Protein AF-T0ZGH5-F1 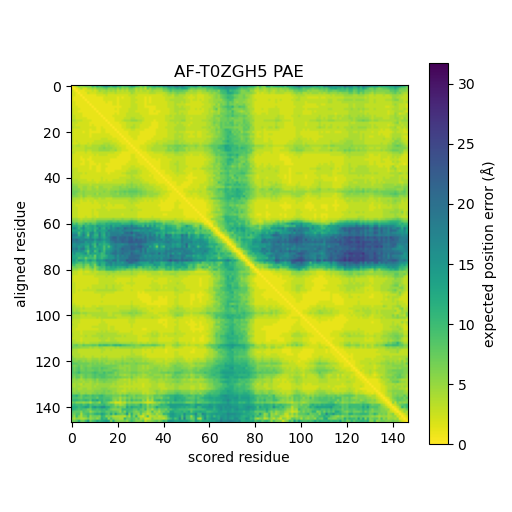(afdb_monomer)

Secondary structure (DSSP, 8-state):
-HHHHHHHHHHHHHTTS---EEEEE-TTS-EEEEE-S-----SBPTTT-SBHHHHHHHSTT-SGGGSTTT-SS-S--SS-HHHHHHHH-S-EEEEEEETTEEEEEEEETTEESS--EEE-GGGTT-SS-HHHHT----S--SSEEE-

Organism: NCBI:txid410659

Solvent-accessible surface area (backbone atoms only — not comparable to full-atom values): 8264 Å² total; per-residue (Å²): 104,71,62,44,53,52,45,53,46,47,32,29,31,72,68,70,52,23,90,52,78,49,79,48,81,45,96,86,73,48,65,43,39,37,30,44,20,79,32,70,57,68,56,62,35,89,90,75,73,40,34,38,48,56,40,41,37,61,37,79,65,55,41,67,72,77,42,69,86,77,41,91,66,63,87,68,85,64,44,39,53,51,25,54,37,29,41,74,25,78,65,41,53,44,34,28,39,39,88,76,24,36,35,37,36,38,28,43,51,35,40,76,58,85,54,81,43,80,41,47,65,92,42,67,68,64,74,85,41,71,75,64,38,66,60,72,88,84,71,97,57,59,27,9,34,35,64

InterPro domains:
  IPR003594 Histidine kinase/HSP90-like ATPase domain [PF02518] (1-91)
  IPR003594 Histidine kinase/HSP90-like ATPase domain [SM00387] (1-115)
  IPR036890 Histidine kinase/HSP90-like ATPase superfamily [G3DSA:3.30.565.10] (1-132)
  IPR036890 Histidine kinase/HSP90-like ATPase superfamily [SSF55874] (1-127)

Mean predicted aligned error: 5.81 Å

Radius of gyration: 14.29 Å; Cα contacts (8 Å, |Δi|>4): 286; chains: 1; bounding box: 35×30×40 Å

Structure (mmCIF, N/CA/C/O backbone):
data_AF-T0ZGH5-F1
#
_entry.id   AF-T0ZGH5-F1
#
loop_
_atom_site.group_PDB
_atom_site.id
_atom_site.type_symbol
_atom_site.label_atom_id
_atom_site.label_alt_id
_atom_site.label_comp_id
_atom_site.label_asym_id
_atom_site.label_entity_id
_atom_site.label_seq_id
_atom_site.pdbx_PDB_ins_code
_atom_site.Cartn_x
_atom_site.Cartn_y
_atom_site.Cartn_z
_atom_site.occupancy
_atom_site.B_iso_or_equiv
_atom_site.auth_seq_id
_atom_site.auth_comp_id
_atom_site.auth_asym_id
_atom_site.auth_atom_id
_atom_site.pdbx_PDB_model_num
ATOM 1 N N . MET A 1 1 ? -12.479 3.777 -8.328 1.00 69.75 1 MET A N 1
ATOM 2 C CA . MET A 1 1 ? -11.375 4.012 -7.373 1.00 69.75 1 MET A CA 1
ATOM 3 C C . MET A 1 1 ? -10.686 2.702 -7.023 1.00 69.75 1 MET A C 1
ATOM 5 O O . MET A 1 1 ? -9.563 2.527 -7.449 1.00 69.75 1 MET A O 1
ATOM 9 N N . VAL A 1 2 ? -11.369 1.753 -6.376 1.00 77.56 2 VAL A N 1
ATOM 10 C CA . VAL A 1 2 ? -10.816 0.436 -5.978 1.00 77.56 2 VAL A CA 1
ATOM 11 C C . VAL A 1 2 ? -10.148 -0.333 -7.129 1.00 77.56 2 VAL A C 1
ATOM 13 O O . VAL A 1 2 ? -9.075 -0.895 -6.950 1.00 77.56 2 VAL A O 1
ATOM 16 N N . TYR A 1 3 ? -10.757 -0.309 -8.320 1.00 83.19 3 TYR A N 1
ATOM 17 C CA . TYR A 1 3 ? -10.255 -1.019 -9.501 1.00 83.19 3 TYR A CA 1
ATOM 18 C C . TYR A 1 3 ? -8.807 -0.669 -9.860 1.00 83.19 3 TYR A C 1
ATOM 20 O O . TYR A 1 3 ? -8.050 -1.568 -10.172 1.00 83.19 3 TYR A O 1
ATOM 28 N N . GLU A 1 4 ? -8.383 0.589 -9.714 1.00 84.31 4 GLU A N 1
ATOM 29 C CA . GLU A 1 4 ? -7.014 1.002 -10.065 1.00 84.31 4 GLU A CA 1
ATOM 30 C C . GLU A 1 4 ? -5.950 0.364 -9.162 1.00 84.31 4 GLU A C 1
ATOM 32 O O . GLU A 1 4 ? -4.829 0.104 -9.594 1.00 84.31 4 GLU A O 1
ATOM 37 N N . VAL A 1 5 ? -6.286 0.126 -7.891 1.00 87.44 5 VAL A N 1
ATOM 38 C CA . VAL A 1 5 ? -5.387 -0.553 -6.950 1.00 87.44 5 VAL A CA 1
ATOM 39 C C . VAL A 1 5 ? -5.353 -2.048 -7.262 1.00 87.44 5 VAL A C 1
ATOM 41 O O . VAL A 1 5 ? -4.272 -2.618 -7.359 1.00 87.44 5 VAL A O 1
ATOM 44 N N . ILE A 1 6 ? -6.519 -2.651 -7.522 1.00 90.06 6 ILE A N 1
ATOM 45 C CA . ILE A 1 6 ? -6.626 -4.056 -7.943 1.00 90.06 6 ILE A CA 1
ATOM 46 C C . ILE A 1 6 ? -5.846 -4.294 -9.245 1.00 90.06 6 ILE A C 1
ATOM 48 O O . ILE A 1 6 ? -5.120 -5.278 -9.349 1.00 90.06 6 ILE A O 1
ATOM 52 N N . ASP A 1 7 ? -5.940 -3.387 -10.218 1.00 89.31 7 ASP A N 1
ATOM 53 C CA . ASP A 1 7 ? -5.243 -3.491 -11.501 1.00 89.31 7 ASP A CA 1
ATOM 54 C C . ASP A 1 7 ? -3.717 -3.467 -11.326 1.00 89.31 7 ASP A C 1
ATOM 56 O O . ASP A 1 7 ? -3.003 -4.156 -12.052 1.00 89.31 7 ASP A O 1
ATOM 60 N N . ASN A 1 8 ? -3.192 -2.737 -10.333 1.00 87.06 8 ASN A N 1
ATOM 61 C CA . ASN A 1 8 ? -1.765 -2.798 -10.001 1.00 87.06 8 ASN A CA 1
ATOM 62 C C . ASN A 1 8 ? -1.361 -4.179 -9.468 1.00 87.06 8 ASN A C 1
ATOM 64 O O . ASN A 1 8 ? -0.322 -4.700 -9.871 1.00 87.06 8 ASN A O 1
ATOM 68 N N . SER A 1 9 ? -2.184 -4.786 -8.613 1.00 90.44 9 SER A N 1
ATOM 69 C CA . SER A 1 9 ? -1.950 -6.145 -8.118 1.00 90.44 9 SER A CA 1
ATOM 70 C C . SER A 1 9 ? -2.072 -7.191 -9.238 1.00 90.44 9 SER A C 1
ATOM 72 O O . SER A 1 9 ? -1.291 -8.142 -9.297 1.00 90.44 9 SER A O 1
ATOM 74 N N . ILE A 1 10 ? -2.999 -6.997 -10.186 1.00 90.81 10 ILE A N 1
ATOM 75 C CA . ILE A 1 10 ? -3.119 -7.833 -11.392 1.00 90.81 10 ILE A CA 1
ATOM 76 C C . ILE A 1 10 ? -1.879 -7.687 -12.279 1.00 90.81 10 ILE A C 1
ATOM 78 O O . ILE A 1 10 ? -1.389 -8.693 -12.788 1.00 90.81 10 ILE A O 1
ATOM 82 N N . ASP A 1 11 ? -1.333 -6.480 -12.443 1.00 87.94 11 ASP A N 1
ATOM 83 C CA . ASP A 1 11 ? -0.109 -6.265 -13.223 1.00 87.94 11 ASP A CA 1
ATOM 84 C C . ASP A 1 11 ? 1.091 -7.033 -12.633 1.00 87.94 11 ASP A C 1
ATOM 86 O O . ASP A 1 11 ? 1.879 -7.611 -13.388 1.00 87.94 11 ASP A O 1
ATOM 90 N N . GLU A 1 12 ? 1.207 -7.129 -11.302 1.00 90.12 12 GLU A N 1
ATOM 91 C CA . GLU A 1 12 ? 2.201 -8.001 -10.652 1.00 90.12 12 GLU A CA 1
ATOM 92 C C . GLU A 1 12 ? 1.959 -9.482 -10.969 1.00 90.12 12 GLU A C 1
ATOM 94 O O . GLU A 1 12 ? 2.912 -10.250 -11.143 1.00 90.12 12 GLU A O 1
ATOM 99 N N . SER A 1 13 ? 0.695 -9.897 -11.076 1.00 91.50 13 SER A N 1
ATOM 100 C CA . SER A 1 13 ? 0.341 -11.279 -11.404 1.00 91.50 13 SER A CA 1
ATOM 101 C C . SER A 1 13 ? 0.649 -11.614 -12.862 1.00 91.50 13 SER A C 1
ATOM 103 O O . SER A 1 13 ? 1.290 -12.626 -13.148 1.00 91.50 13 SER A O 1
ATOM 105 N N . VAL A 1 14 ? 0.309 -10.715 -13.790 1.00 89.25 14 VAL A N 1
ATOM 106 C CA . VAL A 1 14 ? 0.639 -10.827 -15.221 1.00 89.25 14 VAL A CA 1
ATOM 107 C C . VAL A 1 14 ? 2.154 -10.853 -15.442 1.00 89.25 14 VAL A C 1
ATOM 109 O O . VAL A 1 14 ? 2.641 -11.561 -16.325 1.00 89.25 14 VAL A O 1
ATOM 112 N N . ALA A 1 15 ? 2.915 -10.127 -14.622 1.00 86.38 15 ALA A N 1
ATOM 113 C CA . ALA A 1 15 ? 4.374 -10.161 -14.630 1.00 86.38 15 ALA A CA 1
ATOM 114 C C . ALA A 1 15 ? 4.974 -11.432 -13.984 1.00 86.38 15 ALA A C 1
ATOM 116 O O . ALA A 1 15 ? 6.185 -11.637 -14.069 1.00 86.38 15 ALA A O 1
ATOM 117 N N . GLY A 1 16 ? 4.149 -12.297 -13.383 1.00 91.25 16 GLY A N 1
ATOM 118 C CA . GLY A 1 16 ? 4.554 -13.568 -12.777 1.00 91.25 16 GLY A CA 1
ATOM 119 C C . GLY A 1 16 ? 5.062 -13.461 -11.338 1.00 91.25 16 GLY A C 1
ATOM 120 O O . GLY A 1 16 ? 5.660 -14.416 -10.842 1.00 91.25 16 GLY A O 1
ATOM 121 N N . PHE A 1 17 ? 4.847 -12.322 -10.673 1.00 90.25 17 PHE A N 1
ATOM 122 C CA . PHE A 1 17 ? 5.318 -12.074 -9.309 1.00 90.25 17 PHE A CA 1
ATOM 123 C C . PHE A 1 17 ? 4.239 -12.232 -8.238 1.00 90.25 17 PHE A C 1
ATOM 125 O O . PHE A 1 17 ? 4.588 -12.536 -7.105 1.00 90.25 17 PHE A O 1
ATOM 132 N N . CYS A 1 18 ? 2.963 -12.063 -8.588 1.00 93.56 18 CYS A N 1
ATOM 133 C CA . CYS A 1 18 ? 1.829 -12.213 -7.674 1.00 93.56 18 CYS A CA 1
ATOM 134 C C . CYS A 1 18 ? 0.980 -13.441 -8.045 1.00 93.56 18 CYS A C 1
ATOM 136 O O . CYS A 1 18 ? 0.672 -13.686 -9.218 1.00 93.56 18 CYS A O 1
ATOM 138 N N . LYS A 1 19 ? 0.600 -14.225 -7.037 1.00 94.62 19 LYS A N 1
ATOM 139 C CA . LYS A 1 19 ? -0.289 -15.391 -7.152 1.00 94.62 19 LYS A CA 1
ATOM 140 C C . LYS A 1 19 ? -1.639 -15.149 -6.491 1.00 94.62 19 LYS A C 1
ATOM 142 O O . LYS A 1 19 ? -2.629 -15.717 -6.948 1.00 94.62 19 LYS A O 1
ATOM 147 N N . ASN A 1 20 ? -1.674 -14.356 -5.425 1.00 94.75 20 ASN A N 1
ATOM 148 C CA . ASN A 1 20 ? -2.853 -14.148 -4.602 1.00 94.75 20 ASN A CA 1
ATOM 149 C C . ASN A 1 20 ? -3.109 -12.652 -4.416 1.00 94.75 20 ASN A C 1
ATOM 151 O O . ASN A 1 20 ? -2.214 -11.891 -4.061 1.00 94.75 20 ASN A O 1
ATOM 155 N N . ILE A 1 21 ? -4.366 -12.256 -4.609 1.00 94.38 21 ILE A N 1
ATOM 156 C CA . ILE A 1 21 ? -4.855 -10.909 -4.320 1.00 94.38 21 ILE A CA 1
ATOM 157 C C . ILE A 1 21 ? -6.042 -11.068 -3.373 1.00 94.38 21 ILE A C 1
ATOM 159 O O . ILE A 1 21 ? -7.031 -11.725 -3.709 1.00 94.38 21 ILE A O 1
ATOM 163 N N . LEU A 1 22 ? -5.934 -10.495 -2.181 1.00 93.81 22 LEU A N 1
ATOM 164 C CA . LEU A 1 22 ? -6.966 -10.474 -1.158 1.00 93.81 22 LEU A CA 1
ATOM 165 C C . LEU A 1 22 ? -7.626 -9.095 -1.143 1.00 93.81 22 LEU A C 1
ATOM 167 O O . LEU A 1 22 ? -6.953 -8.073 -1.083 1.00 93.81 22 LEU A O 1
ATOM 171 N N . ILE A 1 23 ? -8.957 -9.067 -1.169 1.00 93.44 23 ILE A N 1
ATOM 172 C CA . ILE A 1 23 ? -9.738 -7.831 -1.079 1.00 93.44 23 ILE A CA 1
ATOM 173 C C . ILE A 1 23 ? -10.675 -7.956 0.116 1.00 93.44 23 ILE A C 1
ATOM 175 O O . ILE A 1 23 ? -11.489 -8.882 0.180 1.00 93.44 23 ILE A O 1
ATOM 179 N N . ARG A 1 24 ? -10.582 -7.017 1.059 1.00 90.62 24 ARG A N 1
ATOM 180 C CA . ARG A 1 24 ? -11.433 -6.957 2.251 1.00 90.62 24 ARG A CA 1
ATOM 181 C C . ARG A 1 24 ? -12.220 -5.655 2.279 1.00 90.62 24 ARG A C 1
ATOM 183 O O . ARG A 1 24 ? -11.653 -4.571 2.273 1.00 90.62 24 ARG A O 1
ATOM 190 N N . ILE A 1 25 ? -13.542 -5.772 2.365 1.00 91.62 25 ILE A N 1
ATOM 191 C CA . ILE A 1 25 ? -14.434 -4.643 2.650 1.00 91.62 25 ILE A CA 1
ATOM 192 C C . ILE A 1 25 ? -14.672 -4.633 4.159 1.00 91.62 25 ILE A C 1
ATOM 194 O O . ILE A 1 25 ? -15.229 -5.587 4.713 1.00 91.62 25 ILE A O 1
ATOM 198 N N . ARG A 1 26 ? -14.214 -3.582 4.837 1.00 88.81 26 ARG A N 1
ATOM 199 C CA . ARG A 1 26 ? -14.297 -3.455 6.296 1.00 88.81 26 ARG A CA 1
ATOM 200 C C . ARG A 1 26 ? -15.623 -2.808 6.704 1.00 88.81 26 ARG A C 1
ATOM 202 O O . ARG A 1 26 ? -16.312 -2.168 5.913 1.00 88.81 26 ARG A O 1
ATOM 209 N N . LYS A 1 27 ? -16.006 -2.989 7.972 1.00 89.88 27 LYS A N 1
ATOM 210 C CA . LYS A 1 27 ? -17.281 -2.477 8.517 1.00 89.88 27 LYS A CA 1
ATOM 211 C C . LYS A 1 27 ? -17.356 -0.947 8.571 1.00 89.88 27 LYS A C 1
ATOM 213 O O . LYS A 1 27 ? -18.451 -0.402 8.632 1.00 89.88 27 LYS A O 1
ATOM 218 N N . ASP A 1 28 ? -16.209 -0.277 8.561 1.00 87.38 28 ASP A N 1
ATOM 219 C CA . ASP A 1 28 ? -16.071 1.182 8.498 1.00 87.38 28 ASP A CA 1
ATOM 220 C C . ASP A 1 28 ? -16.171 1.728 7.057 1.00 87.38 28 ASP A C 1
ATOM 222 O O . ASP A 1 28 ? -15.962 2.917 6.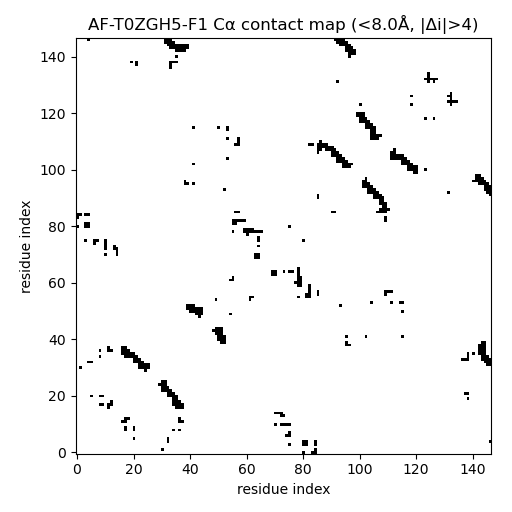834 1.00 87.38 28 ASP A O 1
ATOM 226 N N . ASN A 1 29 ? -16.526 0.875 6.085 1.00 87.25 29 ASN A N 1
ATOM 227 C CA . ASN A 1 29 ? -16.560 1.150 4.645 1.00 87.25 29 ASN A CA 1
ATOM 228 C C . ASN A 1 29 ? -15.190 1.434 4.010 1.00 87.25 29 ASN A C 1
ATOM 230 O O . ASN A 1 29 ? -15.138 1.827 2.843 1.00 87.25 29 ASN A O 1
ATOM 234 N N . SER A 1 30 ? -14.088 1.207 4.731 1.00 90.75 30 SER A N 1
ATOM 235 C CA . SER A 1 30 ? -12.770 1.151 4.104 1.00 90.75 30 SER A CA 1
ATOM 236 C C . SER A 1 30 ? -12.604 -0.152 3.322 1.00 90.75 30 SER A C 1
ATOM 238 O O . SER A 1 30 ? -13.270 -1.165 3.576 1.00 90.75 30 SER A O 1
ATOM 240 N N . ILE A 1 31 ? -11.728 -0.106 2.327 1.00 92.12 31 ILE A N 1
ATOM 241 C CA . ILE A 1 31 ? -11.371 -1.255 1.507 1.00 92.12 31 ILE A CA 1
ATOM 242 C C . ILE A 1 31 ? -9.879 -1.441 1.655 1.00 92.12 31 ILE A C 1
ATOM 244 O O . ILE A 1 31 ? -9.133 -0.476 1.549 1.00 92.12 31 ILE A O 1
ATOM 248 N N . GLU A 1 32 ? -9.488 -2.678 1.902 1.00 92.81 32 GLU A N 1
ATOM 249 C CA . GLU A 1 32 ? -8.101 -3.081 2.011 1.00 92.81 32 GLU A CA 1
ATOM 250 C C . GLU A 1 32 ? -7.811 -4.077 0.887 1.00 92.81 32 GLU A C 1
ATOM 252 O O . GLU A 1 32 ? -8.569 -5.036 0.680 1.00 92.81 32 GLU A O 1
ATOM 257 N N . ILE A 1 33 ? -6.747 -3.819 0.134 1.00 93.75 33 ILE A N 1
ATOM 258 C CA . ILE A 1 33 ? -6.290 -4.670 -0.965 1.00 93.75 33 ILE A CA 1
ATOM 259 C C . ILE A 1 33 ? -4.877 -5.116 -0.649 1.00 93.75 33 ILE A C 1
ATOM 261 O O . ILE A 1 33 ? -3.990 -4.280 -0.527 1.00 93.75 33 ILE A O 1
ATOM 265 N N . GLU A 1 34 ? -4.676 -6.424 -0.550 1.00 94.31 34 GLU A N 1
ATOM 266 C CA . GLU A 1 34 ? -3.391 -7.046 -0.253 1.00 94.31 34 GLU A CA 1
ATOM 267 C C . GLU A 1 34 ? -2.972 -7.975 -1.398 1.00 94.31 34 GLU A C 1
ATOM 269 O O . GLU A 1 34 ? -3.753 -8.828 -1.822 1.00 94.31 34 GLU A O 1
ATOM 274 N N . ASP A 1 35 ? -1.738 -7.846 -1.881 1.00 95.12 35 ASP A N 1
ATOM 275 C CA . ASP A 1 35 ? -1.137 -8.774 -2.844 1.00 95.12 35 ASP A CA 1
ATOM 276 C C . ASP A 1 35 ? 0.171 -9.386 -2.334 1.00 95.12 35 ASP A C 1
ATOM 278 O O . ASP A 1 35 ? 0.837 -8.833 -1.456 1.00 95.12 35 ASP A O 1
ATOM 282 N N . ASP A 1 36 ? 0.530 -10.549 -2.882 1.00 95.06 36 ASP A N 1
ATOM 283 C CA . ASP A 1 36 ? 1.804 -11.231 -2.626 1.00 95.06 36 ASP A CA 1
ATOM 284 C C . ASP A 1 36 ? 2.856 -10.965 -3.716 1.00 95.06 36 ASP A C 1
ATOM 286 O O . ASP A 1 36 ? 3.741 -11.789 -3.955 1.00 95.06 36 ASP A O 1
ATOM 290 N N . GLY A 1 37 ? 2.761 -9.808 -4.382 1.00 93.38 37 GLY A N 1
ATOM 291 C CA . GLY A 1 37 ? 3.723 -9.363 -5.383 1.00 93.38 37 GLY A CA 1
ATOM 292 C C . GLY A 1 37 ? 5.045 -8.877 -4.784 1.00 93.38 37 GLY A C 1
ATOM 293 O O . GLY A 1 37 ? 5.370 -9.078 -3.612 1.00 93.38 37 GLY A O 1
ATOM 294 N N . ARG A 1 38 ? 5.845 -8.173 -5.593 1.00 92.38 38 ARG A N 1
ATOM 295 C CA . ARG A 1 38 ? 7.164 -7.663 -5.155 1.00 92.38 38 ARG A CA 1
ATOM 296 C C . ARG A 1 38 ? 7.073 -6.542 -4.116 1.00 92.38 38 ARG A C 1
ATOM 298 O O . ARG A 1 38 ? 8.077 -6.244 -3.459 1.00 92.38 38 ARG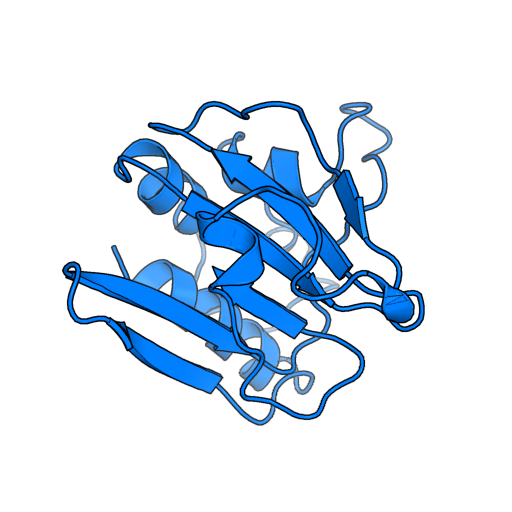 A O 1
ATOM 305 N N . GLY A 1 39 ? 5.909 -5.902 -4.004 1.00 90.94 39 GLY A N 1
ATOM 306 C CA . GLY A 1 39 ? 5.702 -4.670 -3.250 1.00 90.94 39 GLY A CA 1
ATOM 307 C C . GLY A 1 39 ? 6.357 -3.453 -3.915 1.00 90.94 39 GLY A C 1
ATOM 308 O O . GLY A 1 39 ? 7.380 -3.559 -4.599 1.00 90.94 39 GLY A O 1
ATOM 309 N N . ILE A 1 40 ? 5.784 -2.268 -3.699 1.00 90.38 40 ILE A N 1
ATOM 310 C CA . ILE A 1 40 ? 6.339 -1.016 -4.236 1.00 90.38 40 ILE A CA 1
ATOM 311 C C . ILE A 1 40 ? 7.736 -0.773 -3.623 1.00 90.38 40 ILE A C 1
ATOM 313 O O . ILE A 1 40 ? 7.926 -1.019 -2.428 1.00 90.38 40 ILE A O 1
ATOM 317 N N . PRO A 1 41 ? 8.739 -0.318 -4.398 1.00 91.19 41 PRO A N 1
ATOM 318 C CA . PRO A 1 41 ? 10.044 0.031 -3.845 1.00 91.19 41 PRO A CA 1
ATOM 319 C C . PRO A 1 41 ? 9.935 1.113 -2.762 1.00 91.19 41 PRO A C 1
ATOM 321 O O . PRO A 1 41 ? 9.150 2.056 -2.876 1.00 91.19 41 PRO A O 1
ATOM 324 N N . VAL A 1 42 ? 10.733 0.977 -1.709 1.00 93.81 42 VAL A N 1
ATOM 325 C CA . VAL A 1 42 ? 10.708 1.859 -0.522 1.00 93.81 42 VAL A CA 1
ATOM 326 C C . VAL A 1 42 ? 11.949 2.745 -0.443 1.00 93.81 42 VAL A C 1
ATOM 328 O O . VAL A 1 42 ? 12.015 3.704 0.325 1.00 93.81 42 VAL A O 1
ATOM 331 N N . GLU A 1 43 ? 12.936 2.452 -1.281 1.00 92.25 43 GLU A N 1
ATOM 332 C CA . GLU A 1 43 ? 14.188 3.170 -1.380 1.00 92.25 43 GLU A CA 1
ATOM 333 C C . GLU A 1 43 ? 13.978 4.563 -1.978 1.00 92.25 43 GLU A C 1
ATOM 335 O O . GLU A 1 43 ? 13.051 4.825 -2.754 1.00 92.25 43 GLU A O 1
ATOM 340 N N . LYS A 1 44 ? 14.881 5.484 -1.633 1.00 92.25 44 LYS A N 1
ATOM 341 C CA . LYS A 1 44 ? 14.848 6.839 -2.180 1.00 92.25 44 LYS A CA 1
ATOM 342 C C . LYS A 1 44 ? 15.148 6.824 -3.675 1.00 92.25 44 LYS A C 1
ATOM 344 O O . LYS A 1 44 ? 16.185 6.325 -4.108 1.00 92.25 44 LYS A O 1
ATOM 349 N N . HIS A 1 45 ? 14.286 7.463 -4.458 1.00 87.56 45 HIS A N 1
ATOM 350 C CA . HIS A 1 45 ? 14.523 7.651 -5.882 1.00 87.56 45 HIS A CA 1
ATOM 351 C C . HIS A 1 45 ? 15.632 8.698 -6.108 1.00 87.56 45 HIS A C 1
ATOM 353 O O . HIS A 1 45 ? 15.517 9.817 -5.599 1.00 87.56 45 HIS A O 1
ATOM 359 N N . PRO A 1 46 ? 16.661 8.425 -6.934 1.00 86.25 46 PRO A N 1
ATOM 360 C CA . PRO A 1 46 ? 17.862 9.264 -7.045 1.00 86.25 46 PRO A CA 1
ATOM 361 C C . PRO A 1 46 ? 17.578 10.704 -7.497 1.00 86.25 46 PRO A C 1
ATOM 363 O O . PRO A 1 46 ? 18.230 11.637 -7.044 1.00 86.25 46 PRO A O 1
ATOM 366 N N . LYS A 1 47 ? 16.575 10.900 -8.364 1.00 85.50 47 LYS A N 1
ATOM 367 C CA . LYS A 1 47 ? 16.164 12.232 -8.848 1.00 85.50 47 LYS A CA 1
ATOM 368 C C . LYS A 1 47 ? 15.374 13.049 -7.818 1.00 85.50 47 LYS A C 1
ATOM 370 O O . LYS A 1 47 ? 15.529 14.262 -7.759 1.00 85.50 47 LYS A O 1
ATOM 375 N N . TYR A 1 48 ? 14.484 12.400 -7.069 1.00 85.25 48 TYR A N 1
ATOM 376 C CA . TYR A 1 48 ? 13.496 13.079 -6.222 1.00 85.25 48 TYR A CA 1
ATOM 377 C C . TYR A 1 48 ? 13.912 13.110 -4.750 1.00 85.25 48 TYR A C 1
ATOM 379 O O . TYR A 1 48 ? 13.341 13.878 -3.986 1.00 85.25 48 TYR A O 1
ATOM 387 N N . ASN A 1 49 ? 14.890 12.286 -4.356 1.00 90.12 49 ASN A N 1
ATOM 388 C CA . ASN A 1 49 ? 15.374 12.130 -2.983 1.00 90.12 49 ASN A CA 1
ATOM 389 C C . ASN A 1 49 ? 14.259 11.819 -1.958 1.00 90.12 49 ASN A C 1
ATOM 391 O O . ASN A 1 49 ? 14.370 12.148 -0.778 1.00 90.12 49 ASN A O 1
ATOM 395 N N . ARG A 1 50 ? 13.190 11.165 -2.424 1.00 91.94 50 ARG A N 1
ATOM 396 C CA . ARG A 1 50 ? 12.020 10.714 -1.657 1.00 91.94 50 ARG A CA 1
ATOM 397 C C . ARG A 1 50 ? 11.773 9.224 -1.918 1.00 91.94 50 ARG A C 1
ATOM 399 O O . ARG A 1 50 ? 12.208 8.751 -2.976 1.00 91.94 50 ARG A O 1
ATOM 406 N N . PRO A 1 51 ? 11.147 8.479 -0.991 1.00 93.75 51 PRO A N 1
ATOM 407 C CA . PRO A 1 51 ? 10.793 7.077 -1.201 1.00 93.75 51 PRO A CA 1
ATOM 408 C C . PRO A 1 51 ? 10.010 6.876 -2.500 1.00 93.75 51 PRO A C 1
ATOM 410 O O . PRO A 1 51 ? 9.134 7.673 -2.834 1.00 93.75 51 PRO A O 1
ATOM 413 N N . ALA A 1 52 ? 10.314 5.813 -3.242 1.00 91.31 52 ALA A N 1
ATOM 414 C CA . ALA A 1 52 ? 9.586 5.504 -4.471 1.00 91.31 52 ALA A CA 1
ATOM 415 C C . ALA A 1 52 ? 8.085 5.257 -4.216 1.00 91.31 52 ALA A C 1
ATOM 417 O O . ALA A 1 52 ? 7.268 5.680 -5.031 1.00 91.31 52 ALA A O 1
ATOM 418 N N . LEU A 1 53 ? 7.723 4.671 -3.068 1.00 92.56 53 LEU A N 1
ATOM 419 C CA . LEU A 1 53 ? 6.337 4.541 -2.611 1.00 92.56 53 LEU A CA 1
ATOM 420 C C . LEU A 1 53 ? 5.611 5.891 -2.532 1.00 92.56 53 LEU A C 1
ATOM 422 O O . LEU A 1 53 ? 4.546 6.042 -3.130 1.00 92.56 53 LEU A O 1
ATOM 426 N N . GLU A 1 54 ? 6.220 6.884 -1.881 1.00 93.50 54 GLU A N 1
ATOM 427 C CA . GLU A 1 54 ? 5.667 8.239 -1.790 1.00 93.50 54 GLU A CA 1
ATOM 428 C C . GLU A 1 54 ? 5.459 8.836 -3.187 1.00 93.50 54 GLU 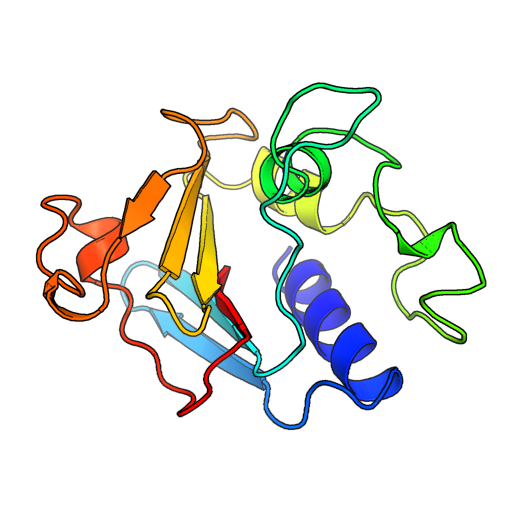A C 1
ATOM 430 O O . GLU A 1 54 ? 4.401 9.380 -3.496 1.00 93.50 54 GLU A O 1
ATOM 435 N N . ILE A 1 55 ? 6.459 8.709 -4.062 1.00 90.06 55 ILE A N 1
ATOM 436 C CA . ILE A 1 55 ? 6.432 9.276 -5.416 1.00 90.06 55 ILE A CA 1
ATOM 437 C C . ILE A 1 55 ? 5.302 8.664 -6.246 1.00 90.06 55 ILE A C 1
ATOM 439 O O . ILE A 1 55 ? 4.539 9.404 -6.860 1.00 90.06 55 ILE A O 1
ATOM 443 N N . VAL A 1 56 ? 5.147 7.338 -6.223 1.00 88.19 56 VAL A N 1
ATOM 444 C CA . VAL A 1 56 ? 4.073 6.637 -6.948 1.00 88.19 56 VAL A CA 1
ATOM 445 C C . VAL A 1 56 ? 2.684 7.103 -6.493 1.00 88.19 56 VAL A C 1
ATOM 447 O O . VAL A 1 56 ? 1.754 7.153 -7.299 1.00 88.19 56 VAL A O 1
ATOM 450 N N . LEU A 1 57 ? 2.542 7.472 -5.218 1.00 90.62 57 LEU A N 1
ATOM 451 C CA . LEU A 1 57 ? 1.282 7.926 -4.630 1.00 90.62 57 LEU A CA 1
ATOM 452 C C . LEU A 1 57 ? 1.048 9.439 -4.763 1.00 90.62 57 LEU A C 1
ATOM 454 O O . LEU A 1 57 ? -0.101 9.877 -4.681 1.00 90.62 57 LEU A O 1
ATOM 458 N N . THR A 1 58 ? 2.085 10.248 -4.995 1.00 91.25 58 THR A N 1
ATOM 459 C CA . THR A 1 58 ? 2.000 11.726 -4.972 1.00 91.25 58 THR A CA 1
ATOM 460 C C . THR A 1 58 ? 2.302 12.410 -6.302 1.00 91.25 58 THR A C 1
ATOM 462 O O . THR A 1 58 ? 1.871 13.543 -6.499 1.00 91.25 58 THR A O 1
ATOM 465 N N . GLU A 1 59 ? 2.978 11.745 -7.238 1.00 85.25 59 GLU A N 1
ATOM 466 C CA . GLU A 1 59 ? 3.395 12.335 -8.511 1.00 85.25 59 GLU A CA 1
ATOM 467 C C . GLU A 1 59 ? 2.669 11.689 -9.693 1.00 85.25 59 GLU A C 1
ATOM 469 O O . GLU A 1 59 ? 2.702 10.471 -9.884 1.00 85.25 59 GLU A O 1
ATOM 474 N N . LEU A 1 60 ? 2.076 12.518 -10.552 1.00 77.94 60 LEU A N 1
ATOM 475 C CA . LEU A 1 60 ? 1.483 12.067 -11.810 1.00 77.94 60 LEU A CA 1
ATOM 476 C C . LEU A 1 60 ? 2.563 11.561 -12.780 1.00 77.94 60 LEU A C 1
ATOM 478 O O . LEU A 1 60 ? 3.641 12.145 -12.891 1.00 77.94 60 LEU A O 1
ATOM 482 N N . HIS A 1 61 ? 2.247 10.500 -13.530 1.00 70.12 61 HIS A N 1
ATOM 483 C CA . HIS A 1 61 ? 3.128 9.896 -14.543 1.00 70.12 61 HIS A CA 1
ATOM 484 C C . HIS A 1 61 ? 4.467 9.361 -13.994 1.00 70.12 61 HIS A C 1
ATOM 486 O O . HIS A 1 61 ? 5.461 9.299 -14.717 1.00 70.12 61 HIS A O 1
ATOM 492 N N . SER A 1 62 ? 4.509 8.957 -12.723 1.00 62.94 62 SER A N 1
ATOM 493 C CA . SER A 1 62 ? 5.749 8.578 -12.027 1.00 62.94 62 SER A CA 1
ATOM 494 C C . SER A 1 62 ? 5.999 7.062 -11.911 1.00 62.94 62 SER A C 1
ATOM 496 O O . SER A 1 62 ? 6.978 6.633 -11.304 1.00 62.94 62 SER A O 1
ATOM 498 N N . GLY A 1 63 ? 5.143 6.227 -12.510 1.00 61.47 63 GLY A N 1
ATOM 499 C CA . GLY A 1 63 ? 5.218 4.766 -12.392 1.00 61.47 63 GLY A CA 1
ATOM 500 C C . GLY A 1 63 ? 6.279 4.091 -13.276 1.00 61.47 63 GLY A C 1
ATOM 501 O O . GLY A 1 63 ? 6.503 4.471 -14.422 1.00 61.47 63 GLY A O 1
ATOM 502 N N . ALA A 1 64 ? 6.852 2.982 -12.796 1.00 57.78 64 ALA A N 1
ATOM 503 C CA . ALA A 1 64 ? 7.789 2.141 -13.559 1.00 57.78 64 ALA A CA 1
ATOM 504 C C . ALA A 1 64 ? 7.167 1.462 -14.802 1.00 57.78 64 ALA A C 1
ATOM 506 O O . ALA A 1 64 ? 7.887 0.887 -15.614 1.00 57.78 64 ALA A O 1
ATOM 507 N N . LYS A 1 65 ? 5.841 1.560 -14.989 1.00 57.62 65 LYS A N 1
ATOM 508 C CA . LYS A 1 65 ? 5.108 1.043 -16.160 1.00 57.62 65 LYS A CA 1
ATOM 509 C C . LYS A 1 65 ? 5.510 1.722 -17.483 1.00 57.62 65 LYS A C 1
ATOM 511 O O . LYS A 1 65 ? 5.185 1.213 -18.549 1.00 57.62 65 LYS A O 1
ATOM 516 N N . PHE A 1 66 ? 6.254 2.831 -17.431 1.00 53.22 66 PHE A N 1
ATOM 517 C CA . PHE A 1 66 ? 6.835 3.478 -18.615 1.00 53.22 66 PHE A CA 1
ATOM 518 C C . PHE A 1 66 ? 8.189 2.897 -19.038 1.00 53.22 66 PHE A C 1
ATOM 520 O O . PHE A 1 66 ? 8.615 3.101 -20.178 1.00 53.22 66 PHE A O 1
ATOM 527 N N . ASP A 1 67 ? 8.858 2.150 -18.157 1.00 54.50 67 ASP A N 1
ATOM 528 C CA . ASP A 1 67 ? 10.073 1.429 -18.512 1.00 54.50 67 ASP A CA 1
ATOM 529 C C . ASP A 1 67 ? 9.699 0.033 -19.030 1.00 54.50 67 ASP A C 1
ATOM 531 O O . ASP A 1 67 ? 9.362 -0.881 -18.273 1.00 54.50 67 ASP A O 1
ATOM 535 N N . LYS A 1 68 ? 9.774 -0.137 -20.358 1.00 50.41 68 LYS A N 1
ATOM 536 C CA . LYS A 1 68 ? 9.437 -1.382 -21.080 1.00 50.41 68 LYS A CA 1
ATOM 537 C C . LYS A 1 68 ? 10.221 -2.612 -20.600 1.00 50.41 68 LYS A C 1
ATOM 539 O O . LYS A 1 68 ? 9.917 -3.726 -21.025 1.00 50.41 68 LYS A O 1
ATOM 544 N N . LYS A 1 69 ? 11.253 -2.430 -19.769 1.00 51.03 69 LYS A N 1
ATOM 545 C CA . LYS A 1 69 ? 12.033 -3.521 -19.175 1.00 51.03 69 LYS A CA 1
ATOM 546 C C . LYS A 1 69 ? 11.348 -4.184 -17.981 1.00 51.03 69 LYS A C 1
ATOM 548 O O . LYS A 1 69 ? 11.620 -5.355 -17.737 1.00 51.03 69 LYS A O 1
ATOM 553 N N . VAL A 1 70 ? 10.502 -3.464 -17.242 1.00 54.66 70 VAL A N 1
ATOM 554 C CA . VAL A 1 70 ? 9.950 -3.947 -15.961 1.00 54.66 70 VAL A CA 1
ATOM 555 C C . VAL A 1 70 ? 8.576 -4.591 -16.138 1.00 54.66 70 VAL A C 1
ATOM 557 O O . VAL A 1 70 ? 8.299 -5.594 -15.483 1.00 54.66 70 VAL A O 1
ATOM 560 N N . TYR A 1 71 ? 7.752 -4.082 -17.060 1.00 49.81 71 TYR A N 1
ATOM 561 C CA . TYR A 1 71 ? 6.445 -4.661 -17.374 1.00 49.81 71 TYR A CA 1
ATOM 562 C C . TYR A 1 71 ? 6.244 -4.789 -18.887 1.00 49.81 71 TYR A C 1
ATOM 564 O O . TYR A 1 71 ? 6.263 -3.804 -19.623 1.00 49.81 71 TYR A O 1
ATOM 572 N N . LYS A 1 72 ? 6.070 -6.027 -19.362 1.00 42.47 72 LYS A N 1
ATOM 573 C CA . LYS A 1 72 ? 5.958 -6.347 -20.797 1.00 42.47 72 LYS A CA 1
ATOM 574 C C . LYS A 1 72 ? 4.525 -6.203 -21.331 1.00 42.47 72 LYS A C 1
ATOM 576 O O . LYS A 1 72 ? 4.348 -5.982 -22.525 1.00 42.47 72 LYS A O 1
ATOM 581 N N . VAL A 1 73 ? 3.530 -6.318 -20.449 1.00 47.78 73 VAL A N 1
ATOM 582 C CA . VAL A 1 73 ? 2.092 -6.116 -20.687 1.00 47.78 73 VAL A CA 1
ATOM 583 C C . VAL A 1 73 ? 1.513 -5.557 -19.383 1.00 47.78 73 VAL A C 1
ATOM 585 O O . VAL A 1 73 ? 1.678 -6.200 -18.352 1.00 47.78 73 VAL A O 1
ATOM 588 N N . THR A 1 74 ? 0.887 -4.377 -19.406 1.00 52.69 74 THR A N 1
ATOM 589 C CA . THR A 1 74 ? 0.170 -3.811 -18.245 1.00 52.69 74 THR A CA 1
ATOM 590 C C . THR A 1 74 ? -1.247 -3.421 -18.638 1.00 52.69 74 THR A C 1
ATOM 592 O O . THR A 1 74 ? -1.464 -2.911 -19.741 1.00 52.69 74 THR A O 1
ATOM 595 N N . GLY A 1 75 ? -2.209 -3.644 -17.743 1.00 48.19 75 GLY A N 1
ATOM 596 C CA . GLY A 1 75 ? -3.576 -3.134 -17.878 1.00 48.19 75 GLY A CA 1
ATOM 597 C C . GLY A 1 75 ? -3.650 -1.626 -17.619 1.00 48.19 75 GLY A C 1
ATOM 598 O O . GLY A 1 75 ? -4.378 -0.908 -18.303 1.00 48.19 75 GLY A O 1
ATOM 599 N N . GLY A 1 76 ? -2.829 -1.115 -16.692 1.00 55.66 76 GLY A N 1
ATOM 600 C CA . GLY A 1 76 ? -2.738 0.315 -16.386 1.00 55.66 76 GLY A CA 1
ATOM 601 C C . GLY A 1 76 ? -1.677 1.028 -17.230 1.00 55.66 76 GLY A C 1
ATOM 602 O O . GLY A 1 76 ? -0.483 0.787 -17.056 1.00 55.66 76 GLY A O 1
ATOM 603 N N . LEU A 1 77 ? -2.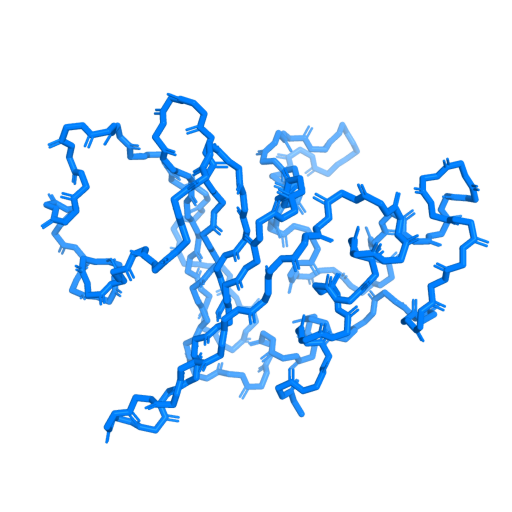090 1.936 -18.120 1.00 51.34 77 LEU A N 1
ATOM 604 C CA . LEU A 1 77 ? -1.188 2.608 -19.078 1.00 51.34 77 LEU A CA 1
ATOM 605 C C . LEU A 1 77 ? -0.794 4.045 -18.709 1.00 51.34 77 LEU A C 1
ATOM 607 O O . LEU A 1 77 ? 0.101 4.609 -19.333 1.00 51.34 77 LEU A O 1
ATOM 611 N N . HIS A 1 78 ? -1.434 4.648 -17.707 1.00 60.34 78 HIS A N 1
ATOM 612 C CA . HIS A 1 78 ? -1.260 6.081 -17.456 1.00 60.34 78 HIS A CA 1
ATOM 613 C C . HIS A 1 78 ? -0.338 6.400 -16.276 1.00 60.34 78 HIS A C 1
ATOM 615 O O . HIS A 1 78 ? 0.166 7.510 -16.202 1.00 60.34 78 HIS A O 1
ATOM 621 N N . GLY A 1 79 ? -0.082 5.470 -15.347 1.00 58.22 79 GLY A N 1
ATOM 622 C CA . GLY A 1 79 ? 0.709 5.794 -14.146 1.00 58.22 79 GLY A CA 1
ATOM 623 C C . GLY A 1 79 ? 0.078 6.910 -13.298 1.00 58.22 79 GLY A C 1
ATOM 624 O O . GLY A 1 79 ? 0.788 7.693 -12.676 1.00 58.22 79 GLY A O 1
ATOM 625 N N . VAL A 1 80 ? -1.256 7.008 -13.343 1.00 68.81 80 VAL A N 1
ATOM 626 C CA . VAL A 1 80 ? -2.082 8.020 -12.658 1.00 68.81 80 VAL A CA 1
ATOM 627 C C . VAL A 1 80 ? -3.073 7.371 -11.679 1.00 68.81 80 VAL A C 1
ATOM 629 O O . VAL A 1 80 ? -3.502 8.015 -10.729 1.00 68.81 80 VAL A O 1
ATOM 632 N N . GLY A 1 81 ? -3.409 6.090 -11.872 1.00 78.75 81 GLY A N 1
ATOM 633 C CA . GLY A 1 81 ? -4.499 5.406 -11.169 1.00 78.75 81 GLY A CA 1
ATOM 634 C C . GLY A 1 81 ? -4.430 5.506 -9.648 1.00 78.75 81 GLY A C 1
ATOM 635 O O . GLY A 1 81 ? -5.308 6.093 -9.019 1.00 78.75 81 GLY A O 1
ATOM 636 N N . VAL A 1 82 ? -3.348 5.001 -9.049 1.00 84.31 82 VAL A N 1
ATOM 637 C CA . VAL A 1 82 ? -3.195 4.983 -7.584 1.00 84.31 82 VAL A CA 1
ATOM 638 C C . VAL A 1 82 ? -3.059 6.387 -6.978 1.00 84.31 82 VAL A C 1
ATOM 640 O O . VAL A 1 82 ? -3.510 6.618 -5.862 1.00 84.31 82 VAL A O 1
ATOM 643 N N . HIS A 1 83 ? -2.532 7.354 -7.734 1.00 85.25 83 HIS A N 1
ATOM 644 C CA . HIS A 1 83 ? -2.479 8.752 -7.311 1.00 85.25 83 HIS A CA 1
ATOM 645 C C . HIS A 1 83 ? -3.880 9.369 -7.206 1.00 85.25 83 HIS A C 1
ATOM 647 O O . HIS A 1 83 ? -4.176 10.054 -6.233 1.00 85.25 83 HIS A O 1
ATOM 653 N N . VAL A 1 84 ? -4.774 9.093 -8.164 1.00 87.94 84 VAL A N 1
ATOM 654 C CA . VAL A 1 84 ? -6.173 9.555 -8.094 1.00 87.94 84 VAL A CA 1
ATOM 655 C C . VAL A 1 84 ? -6.898 8.905 -6.920 1.00 87.94 84 VAL A C 1
ATOM 657 O O . VAL A 1 84 ? -7.670 9.575 -6.237 1.00 87.94 84 VAL A O 1
ATOM 660 N N . VAL A 1 85 ? -6.629 7.623 -6.651 1.00 91.06 85 VAL A N 1
ATOM 661 C CA . VAL A 1 85 ? -7.162 6.951 -5.458 1.00 91.06 85 VAL A CA 1
ATOM 662 C C . VAL A 1 85 ? -6.683 7.658 -4.194 1.00 91.06 85 VAL A C 1
ATOM 664 O O . VAL A 1 85 ? -7.511 8.028 -3.371 1.00 91.06 85 VAL A O 1
ATOM 667 N N . ASN A 1 86 ? -5.385 7.935 -4.082 1.00 92.88 86 ASN A N 1
ATOM 668 C CA . ASN A 1 86 ? -4.819 8.666 -2.954 1.00 92.88 86 ASN A CA 1
ATOM 669 C C . ASN A 1 86 ? -5.427 10.072 -2.783 1.00 92.88 86 ASN A C 1
ATOM 671 O O . ASN A 1 86 ? -5.855 10.442 -1.692 1.00 92.88 86 ASN A O 1
ATOM 675 N N . ALA A 1 87 ? -5.516 10.843 -3.868 1.00 92.00 87 ALA A N 1
ATOM 676 C CA . ALA A 1 87 ? -6.041 12.208 -3.861 1.00 92.00 87 ALA A CA 1
ATOM 677 C C . ALA A 1 87 ? -7.515 12.287 -3.430 1.00 92.00 87 ALA A C 1
ATOM 679 O O . ALA A 1 87 ? -7.921 13.254 -2.788 1.00 92.00 87 ALA A O 1
ATOM 680 N N . LEU A 1 88 ? -8.316 11.279 -3.783 1.00 92.94 88 LEU A N 1
ATOM 681 C CA . LEU A 1 88 ? -9.751 11.241 -3.496 1.00 92.94 88 LEU A CA 1
ATOM 682 C C . LEU A 1 88 ? -10.103 10.488 -2.201 1.00 92.94 88 LEU A C 1
ATOM 684 O O . LEU A 1 88 ? -11.262 10.513 -1.786 1.00 92.94 88 LEU A O 1
ATOM 688 N N . SER A 1 89 ? -9.135 9.838 -1.555 1.00 92.56 89 SER A N 1
ATOM 689 C CA . SER A 1 89 ? -9.323 9.170 -0.266 1.00 92.56 89 SER A CA 1
ATOM 690 C C . SER A 1 89 ? -9.158 10.147 0.902 1.00 92.56 89 SER A C 1
ATOM 692 O O . SER A 1 89 ? -8.230 10.956 0.935 1.00 92.56 89 SER A O 1
ATOM 694 N N . SER A 1 90 ? -10.031 10.047 1.911 1.00 94.31 90 SER A N 1
ATOM 695 C CA . SER A 1 90 ? -9.855 10.784 3.174 1.00 94.31 90 SER A CA 1
ATOM 696 C C . SER A 1 90 ? -8.617 10.311 3.937 1.00 94.31 90 SER A C 1
ATOM 698 O O . SER A 1 90 ? -7.930 11.122 4.547 1.00 94.31 90 SER A O 1
ATOM 700 N N . LEU A 1 91 ? -8.334 9.009 3.866 1.00 94.38 91 LEU A N 1
ATOM 701 C CA . LEU A 1 91 ? -7.152 8.352 4.406 1.00 94.38 91 LEU A CA 1
ATOM 702 C C . LEU A 1 91 ? -6.757 7.216 3.457 1.00 94.38 91 LEU A C 1
ATOM 704 O O . LEU A 1 91 ? -7.614 6.428 3.056 1.00 94.38 91 LEU A O 1
ATOM 708 N N . LEU A 1 92 ? -5.477 7.135 3.113 1.00 95.19 92 LEU A N 1
ATOM 709 C CA . LEU A 1 92 ? -4.869 5.993 2.433 1.00 95.19 92 LEU A CA 1
ATOM 710 C C . LEU A 1 92 ? -3.644 5.556 3.232 1.00 95.19 92 LEU A C 1
ATOM 712 O O . LEU A 1 92 ? -2.849 6.400 3.655 1.00 95.19 92 LEU A O 1
ATOM 716 N N . ILE A 1 93 ? -3.490 4.250 3.440 1.00 95.56 93 ILE A N 1
ATOM 717 C CA . ILE A 1 93 ? -2.333 3.678 4.130 1.00 95.56 93 ILE A CA 1
ATOM 718 C C . ILE A 1 93 ? -1.703 2.663 3.198 1.00 95.56 93 ILE A C 1
ATOM 720 O O . ILE A 1 93 ? -2.254 1.593 2.983 1.00 95.56 93 ILE A O 1
ATOM 724 N N . ALA A 1 94 ? -0.542 3.004 2.653 1.00 94.62 94 ALA A N 1
ATOM 725 C CA . ALA A 1 94 ? 0.219 2.076 1.838 1.00 94.62 94 ALA A CA 1
ATOM 726 C C . ALA A 1 94 ? 1.236 1.359 2.725 1.00 94.62 94 ALA A C 1
ATOM 728 O O . ALA A 1 94 ? 2.053 2.010 3.378 1.00 94.62 94 ALA A O 1
ATOM 729 N N . VAL A 1 95 ? 1.194 0.031 2.734 1.00 94.50 95 VAL A N 1
ATOM 730 C CA . VAL A 1 95 ? 2.096 -0.840 3.489 1.00 94.50 95 VAL A CA 1
ATOM 731 C C . VAL A 1 95 ? 2.833 -1.755 2.527 1.00 94.50 95 VAL A C 1
ATOM 733 O O . VAL A 1 95 ? 2.227 -2.384 1.666 1.00 94.50 95 VAL A O 1
ATOM 736 N N . VAL A 1 96 ? 4.145 -1.870 2.692 1.00 94.31 96 VAL A N 1
ATOM 737 C CA . VAL A 1 96 ? 4.990 -2.787 1.931 1.00 94.31 96 VAL A CA 1
ATOM 738 C C . VAL A 1 96 ? 5.680 -3.736 2.893 1.00 94.31 96 VAL A C 1
ATOM 740 O O . VAL A 1 96 ? 6.470 -3.303 3.733 1.00 94.31 96 VAL A O 1
ATOM 743 N N . LYS A 1 97 ? 5.411 -5.035 2.751 1.00 91.88 97 LYS A N 1
ATOM 744 C CA . LYS A 1 97 ? 6.108 -6.075 3.518 1.00 91.88 97 LYS A CA 1
ATOM 745 C C . LYS A 1 97 ? 7.502 -6.320 2.948 1.00 91.88 97 LYS A C 1
ATOM 747 O O . LYS A 1 97 ? 7.689 -6.334 1.726 1.00 91.88 97 LYS A O 1
ATOM 752 N N . ARG A 1 98 ? 8.464 -6.534 3.840 1.00 89.75 98 ARG A N 1
ATOM 753 C CA . ARG A 1 98 ? 9.849 -6.901 3.536 1.00 89.75 98 ARG A CA 1
ATOM 754 C C . ARG A 1 98 ? 10.343 -7.929 4.571 1.00 89.75 98 ARG A C 1
ATOM 756 O O . ARG A 1 98 ? 9.732 -8.088 5.626 1.00 89.75 98 ARG A O 1
ATOM 763 N N . PRO A 1 99 ? 11.452 -8.648 4.321 1.00 88.12 99 PRO A N 1
ATOM 764 C CA . PRO A 1 99 ? 11.992 -9.606 5.292 1.00 88.12 99 PRO A CA 1
ATOM 765 C C . PRO A 1 99 ? 12.375 -8.993 6.649 1.00 88.12 99 PRO A C 1
ATOM 767 O O . PRO A 1 99 ? 12.427 -9.706 7.646 1.00 88.12 99 PRO A O 1
ATOM 770 N N . ASP A 1 100 ? 12.645 -7.690 6.686 1.00 89.81 100 ASP A N 1
ATOM 771 C CA . ASP A 1 100 ? 12.980 -6.906 7.876 1.00 89.81 100 ASP A CA 1
ATOM 772 C C . ASP A 1 100 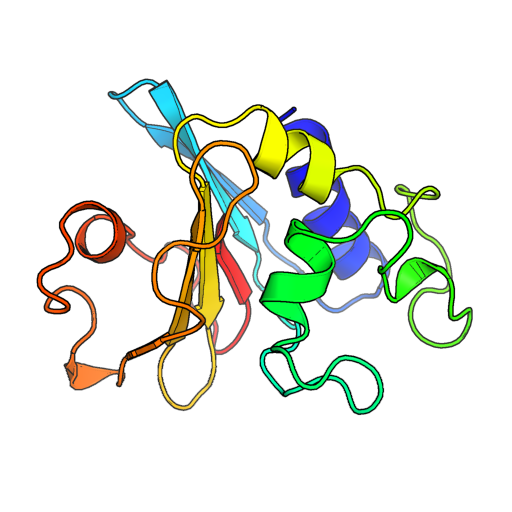? 11.756 -6.235 8.525 1.00 89.81 100 ASP A C 1
ATOM 774 O O . ASP A 1 100 ? 11.920 -5.341 9.352 1.00 89.81 100 ASP A O 1
ATOM 778 N N . GLY A 1 101 ? 10.534 -6.656 8.179 1.00 91.06 101 GLY A N 1
ATOM 779 C CA . GLY A 1 101 ? 9.287 -6.168 8.768 1.00 91.06 101 GLY A CA 1
ATOM 780 C C . GLY A 1 101 ? 8.368 -5.536 7.731 1.00 91.06 101 GLY A C 1
ATOM 781 O O . GLY A 1 101 ? 8.064 -6.133 6.695 1.00 91.06 101 GLY A O 1
ATOM 782 N N . PHE A 1 102 ? 7.880 -4.330 7.996 1.00 92.88 102 PHE A N 1
ATOM 783 C CA . PHE A 1 102 ? 7.121 -3.595 6.992 1.00 92.88 102 PHE A CA 1
ATOM 784 C C . PHE A 1 102 ? 7.444 -2.113 6.993 1.00 92.88 102 PHE A C 1
ATOM 786 O O . PHE A 1 102 ? 7.801 -1.510 8.005 1.00 92.88 102 PHE A O 1
ATOM 793 N N . HIS A 1 103 ? 7.274 -1.519 5.823 1.00 94.94 103 HIS A N 1
ATOM 794 C CA . HIS A 1 103 ? 7.272 -0.083 5.657 1.00 94.94 103 HIS A CA 1
ATOM 795 C C . HIS A 1 103 ? 5.851 0.391 5.451 1.00 94.94 103 HIS A C 1
ATOM 797 O O . HIS A 1 103 ? 5.072 -0.288 4.786 1.00 94.94 103 HIS A O 1
ATOM 803 N N . TYR A 1 104 ? 5.515 1.558 5.976 1.00 95.62 104 TYR A N 1
ATOM 804 C CA . TYR A 1 104 ? 4.224 2.160 5.698 1.00 95.62 104 TYR A CA 1
ATOM 805 C C . TYR A 1 104 ? 4.318 3.667 5.557 1.00 95.62 104 TYR A C 1
ATOM 807 O O . TYR A 1 104 ? 5.200 4.316 6.123 1.00 95.62 104 TYR A O 1
ATOM 815 N N . GLU A 1 105 ? 3.367 4.222 4.824 1.00 96.00 105 GLU A N 1
ATOM 816 C CA . GLU A 1 105 ? 3.147 5.654 4.750 1.00 96.00 105 GLU A CA 1
ATOM 817 C C . GLU A 1 105 ? 1.651 5.945 4.706 1.00 96.00 105 GLU A C 1
ATOM 819 O O . GLU A 1 105 ? 0.873 5.229 4.068 1.00 96.00 105 GLU A O 1
ATOM 824 N N . LYS A 1 106 ? 1.251 6.997 5.420 1.00 96.38 106 LYS A N 1
ATOM 825 C CA . LYS A 1 106 ? -0.134 7.459 5.470 1.00 96.38 106 LYS A CA 1
ATOM 826 C C . LYS A 1 106 ? -0.289 8.711 4.633 1.00 96.38 106 LYS A C 1
ATOM 828 O O . LYS A 1 106 ? 0.594 9.568 4.621 1.00 96.38 106 LYS A O 1
ATOM 833 N N . PHE A 1 107 ? -1.448 8.847 4.014 1.00 95.94 107 PHE A N 1
ATOM 834 C CA . PHE A 1 107 ? -1.802 9.991 3.196 1.00 95.94 107 PHE A CA 1
ATOM 835 C C . PHE A 1 107 ? -3.221 10.438 3.525 1.00 95.94 107 PHE A C 1
ATOM 837 O O . PHE A 1 107 ? -4.095 9.610 3.773 1.00 95.94 107 PHE A O 1
ATOM 844 N N . GLU A 1 108 ? -3.461 11.744 3.488 1.00 96.19 108 GLU A N 1
ATOM 845 C CA . GLU A 1 108 ? -4.811 12.309 3.560 1.00 96.19 108 GLU A CA 1
ATOM 846 C C . GLU A 1 108 ? -5.004 13.215 2.351 1.00 96.19 108 GLU A C 1
ATOM 848 O O . GLU A 1 108 ? -4.231 14.161 2.166 1.00 96.19 108 GLU A O 1
ATOM 853 N N . GLN A 1 109 ? -6.010 12.917 1.525 1.00 95.44 109 GLN A N 1
ATOM 854 C CA . GLN A 1 109 ? -6.329 13.679 0.313 1.00 95.44 109 GLN A CA 1
ATOM 855 C C . GLN A 1 109 ? -5.101 13.900 -0.589 1.00 95.44 109 GLN A C 1
ATOM 857 O O . GLN A 1 109 ? -4.838 15.005 -1.063 1.00 95.44 109 GLN A O 1
ATOM 862 N N . GLY A 1 110 ? -4.305 12.845 -0.789 1.00 92.12 110 GLY A N 1
ATOM 863 C CA . GLY A 1 110 ? -3.106 12.879 -1.628 1.00 92.12 110 GLY A CA 1
ATOM 864 C C . GLY A 1 110 ? -1.837 13.406 -0.954 1.00 92.12 110 GLY A C 1
ATOM 865 O O . GLY A 1 110 ? -0.771 13.355 -1.565 1.00 92.12 110 GLY A O 1
ATOM 866 N N . VAL A 1 111 ? -1.911 13.901 0.286 1.00 95.56 111 VAL A N 1
ATOM 867 C CA . VAL A 1 111 ? -0.770 14.527 0.974 1.00 95.56 111 VAL A CA 1
ATOM 868 C C . VAL A 1 111 ? -0.137 13.557 1.978 1.00 95.56 111 VAL A C 1
ATOM 870 O O . VAL A 1 111 ? -0.854 13.094 2.870 1.00 95.56 111 VAL A O 1
ATOM 873 N N . PRO A 1 112 ? 1.185 13.294 1.909 1.00 95.69 112 PRO A N 1
ATOM 874 C CA . PRO A 1 112 ? 1.894 12.466 2.885 1.00 95.69 112 PRO A CA 1
ATOM 875 C C . PRO A 1 112 ? 1.766 12.977 4.324 1.00 95.69 112 PRO A C 1
ATOM 877 O O . PRO A 1 112 ? 1.861 14.180 4.589 1.00 95.69 112 PRO A O 1
ATOM 880 N N . LYS A 1 113 ? 1.613 12.057 5.278 1.00 95.81 113 LYS A N 1
ATOM 881 C CA . LYS A 1 113 ? 1.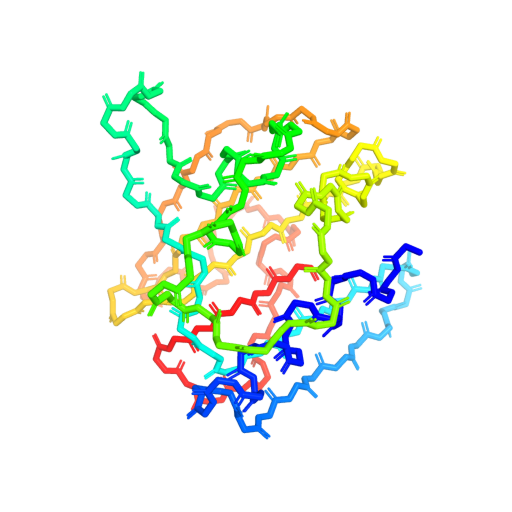477 12.341 6.713 1.00 95.81 113 LYS A CA 1
ATOM 882 C C . LYS A 1 113 ? 2.573 11.635 7.501 1.00 95.81 113 LYS A C 1
ATOM 884 O O . LYS A 1 113 ? 2.388 10.549 8.043 1.00 95.81 113 LYS A O 1
ATOM 889 N N . GLY A 1 114 ? 3.721 12.302 7.598 1.00 89.69 114 GLY A N 1
ATOM 890 C CA . GLY A 1 114 ? 4.834 11.860 8.441 1.00 89.69 114 GLY A CA 1
ATOM 891 C C . GLY A 1 114 ? 5.882 10.989 7.747 1.00 89.69 114 GLY A C 1
ATOM 892 O O . GLY A 1 114 ? 6.741 10.458 8.447 1.00 89.69 114 GLY A O 1
ATOM 893 N N . GLY A 1 115 ? 5.838 10.890 6.413 1.00 94.06 115 GLY A N 1
ATOM 894 C CA . GLY A 1 115 ? 6.827 10.177 5.605 1.00 94.06 115 GLY A CA 1
ATOM 895 C C . GLY A 1 115 ? 6.762 8.655 5.744 1.00 94.06 115 GLY A C 1
ATOM 896 O O . GLY A 1 115 ? 6.018 8.113 6.566 1.00 94.06 115 GLY A O 1
ATOM 897 N N . LEU A 1 116 ? 7.594 7.967 4.960 1.00 95.50 116 LEU A N 1
ATOM 898 C CA . LEU A 1 116 ? 7.772 6.522 5.064 1.00 95.50 116 LEU A CA 1
ATOM 899 C C . LEU A 1 116 ? 8.387 6.136 6.416 1.00 95.50 116 LEU A C 1
ATOM 901 O O . LEU A 1 116 ? 9.472 6.596 6.783 1.00 95.50 116 LEU A O 1
ATOM 905 N N . LYS A 1 117 ? 7.714 5.232 7.122 1.00 95.75 117 LYS A N 1
ATOM 906 C CA . LYS A 1 117 ? 8.155 4.644 8.388 1.00 95.75 117 LYS A CA 1
ATOM 907 C C . LYS A 1 117 ? 8.474 3.168 8.202 1.00 95.75 117 LYS A C 1
ATOM 909 O O . LYS A 1 117 ? 7.937 2.525 7.306 1.00 95.75 117 LYS A O 1
ATOM 914 N N . HIS A 1 118 ? 9.342 2.641 9.058 1.00 95.25 118 HIS A N 1
ATOM 915 C CA . HIS A 1 118 ? 9.692 1.222 9.131 1.00 95.25 118 HIS A CA 1
ATOM 916 C C . HIS A 1 118 ? 9.275 0.668 10.493 1.00 95.25 118 HIS A C 1
ATOM 918 O O . HIS A 1 118 ? 9.380 1.368 11.503 1.00 95.25 118 HIS A O 1
ATOM 924 N N . VAL A 1 119 ? 8.763 -0.558 10.494 1.00 93.50 119 VAL A N 1
ATOM 925 C CA . VAL A 1 119 ? 8.317 -1.293 11.677 1.00 93.50 119 VAL A CA 1
ATOM 926 C C . VAL A 1 119 ? 8.965 -2.665 11.639 1.00 93.50 119 VAL A C 1
ATOM 928 O O . VAL A 1 119 ? 8.818 -3.395 10.655 1.00 93.50 119 VAL A O 1
ATOM 931 N N . ASN A 1 120 ? 9.670 -3.013 12.714 1.00 92.56 120 ASN A N 1
ATOM 932 C CA . ASN A 1 120 ? 10.303 -4.318 12.848 1.00 92.56 120 ASN A CA 1
ATOM 933 C C . ASN A 1 120 ? 9.244 -5.424 12.987 1.00 92.56 120 ASN A C 1
ATOM 935 O O . ASN A 1 120 ? 8.134 -5.162 13.465 1.00 92.56 120 ASN A O 1
ATOM 939 N N . PRO A 1 121 ? 9.575 -6.682 12.650 1.00 88.69 121 PRO A N 1
ATOM 940 C CA . PRO A 1 121 ? 8.650 -7.800 12.800 1.00 88.69 121 PRO A CA 1
ATOM 941 C C . PRO A 1 121 ? 8.066 -7.923 14.220 1.00 88.69 121 PRO A C 1
ATOM 943 O O . PRO A 1 121 ? 6.867 -8.153 14.369 1.00 88.69 121 PRO A O 1
ATOM 946 N N . GLU A 1 122 ? 8.872 -7.714 15.267 1.00 88.88 122 GLU A N 1
ATOM 947 C CA . GLU A 1 122 ? 8.443 -7.792 16.675 1.00 88.88 122 GLU A CA 1
ATOM 948 C C . GLU A 1 122 ? 7.429 -6.719 17.121 1.00 88.88 122 GLU A C 1
ATOM 950 O O . GLU A 1 122 ? 6.694 -6.922 18.102 1.00 88.88 122 GLU A O 1
ATOM 955 N N . ASP A 1 123 ? 7.368 -5.607 16.387 1.00 88.25 123 ASP A N 1
ATOM 956 C CA . ASP A 1 123 ? 6.554 -4.427 16.692 1.00 88.25 123 ASP A CA 1
ATOM 957 C C . ASP A 1 123 ? 5.256 -4.379 15.863 1.00 88.25 123 ASP A C 1
ATOM 959 O O . ASP A 1 123 ? 4.458 -3.446 15.991 1.00 88.25 123 ASP A O 1
ATOM 963 N N . CYS A 1 124 ? 5.003 -5.397 15.030 1.00 83.00 124 CYS A N 1
ATOM 964 C CA . CYS A 1 124 ? 3.766 -5.509 14.258 1.00 83.00 124 CYS A CA 1
ATOM 965 C C . CYS A 1 124 ? 2.537 -5.525 15.190 1.00 83.00 124 CYS A C 1
ATOM 967 O O . CYS A 1 124 ? 2.458 -6.329 16.122 1.00 83.00 124 CYS A O 1
ATOM 969 N N . GLY A 1 125 ? 1.574 -4.631 14.939 1.00 84.31 125 GLY A N 1
ATOM 970 C CA . GLY A 1 125 ? 0.385 -4.444 15.783 1.00 84.31 125 GLY A CA 1
ATOM 971 C C . GLY A 1 125 ? 0.633 -3.664 17.081 1.00 84.31 125 GLY A C 1
ATOM 972 O O . GLY A 1 125 ? -0.229 -3.663 17.961 1.00 84.31 125 GLY A O 1
ATOM 973 N N . LYS A 1 126 ? 1.811 -3.046 17.238 1.00 87.75 126 LYS A N 1
ATOM 974 C CA . LYS A 1 126 ? 2.195 -2.233 18.407 1.00 87.75 126 LYS A CA 1
ATOM 975 C C . LYS A 1 126 ? 2.807 -0.890 18.002 1.00 87.75 126 LYS A C 1
ATOM 977 O O . LYS A 1 126 ? 3.612 -0.322 18.739 1.00 87.75 126 LYS A O 1
ATOM 982 N N . THR A 1 127 ? 2.447 -0.379 16.831 1.00 86.81 127 THR A N 1
ATOM 983 C CA . THR A 1 127 ? 2.991 0.878 16.303 1.00 86.81 127 THR A CA 1
ATOM 984 C C . THR A 1 127 ? 2.457 2.105 17.045 1.00 86.81 127 THR A C 1
ATOM 986 O O . THR A 1 127 ? 3.069 3.173 16.979 1.00 86.81 127 THR A O 1
ATOM 989 N N . GLY A 1 128 ? 1.332 1.961 17.756 1.00 87.69 128 GLY A N 1
ATOM 990 C CA . GLY A 1 128 ? 0.633 3.065 18.416 1.00 87.69 128 GLY A CA 1
ATOM 991 C C . GLY A 1 128 ? -0.238 3.879 17.455 1.00 87.69 128 GLY A C 1
ATOM 992 O O . GLY A 1 128 ? -0.808 4.892 17.856 1.00 87.69 128 GLY A O 1
ATOM 993 N N . ASP A 1 129 ? -0.339 3.447 16.197 1.00 89.12 129 ASP A N 1
ATOM 994 C CA . ASP A 1 129 ? -1.194 4.023 15.169 1.00 89.12 129 ASP A CA 1
ATOM 995 C C . ASP A 1 129 ? -2.357 3.066 14.918 1.00 89.12 129 ASP A C 1
ATOM 997 O O . ASP A 1 129 ? -2.188 2.018 14.297 1.00 89.12 129 ASP A O 1
ATOM 1001 N N . GLU A 1 130 ? -3.544 3.413 15.417 1.00 89.00 130 GLU A N 1
ATOM 1002 C CA . GLU A 1 130 ? -4.703 2.514 15.415 1.00 89.00 130 GLU A CA 1
ATOM 1003 C C . GLU A 1 130 ? -5.082 2.014 14.018 1.00 89.00 130 GLU A C 1
ATOM 1005 O O . GLU A 1 130 ? -5.547 0.885 13.870 1.00 89.00 130 GLU A O 1
ATOM 1010 N N . HIS A 1 131 ? -4.859 2.825 12.981 1.00 87.50 131 HIS A N 1
ATOM 1011 C CA . HIS A 1 131 ? -5.187 2.425 11.621 1.00 87.50 131 HIS A CA 1
ATOM 1012 C C . HIS A 1 131 ? -4.181 1.422 11.064 1.00 87.50 131 HIS A C 1
ATOM 1014 O O . HIS A 1 131 ? -4.581 0.529 10.326 1.00 87.50 131 HIS A O 1
ATOM 1020 N N . VAL A 1 132 ? -2.903 1.550 11.431 1.00 88.50 132 VAL A N 1
ATOM 1021 C CA . VAL A 1 132 ? -1.831 0.633 11.015 1.00 88.50 132 VAL A CA 1
ATOM 1022 C C . VAL A 1 132 ? -1.899 -0.659 11.822 1.00 88.50 132 VAL A C 1
ATOM 1024 O O . VAL A 1 132 ? -1.823 -1.742 11.253 1.00 88.50 132 VAL A O 1
ATOM 1027 N N . ASP A 1 133 ? -2.119 -0.559 13.132 1.00 88.56 133 ASP A N 1
ATOM 1028 C CA . ASP A 1 133 ? -2.236 -1.715 14.025 1.00 88.56 133 ASP A CA 1
ATOM 1029 C C . ASP A 1 133 ? -3.489 -2.555 13.729 1.00 88.56 133 ASP A C 1
ATOM 1031 O O . ASP A 1 133 ? -3.529 -3.748 14.030 1.00 88.56 133 ASP A O 1
ATOM 103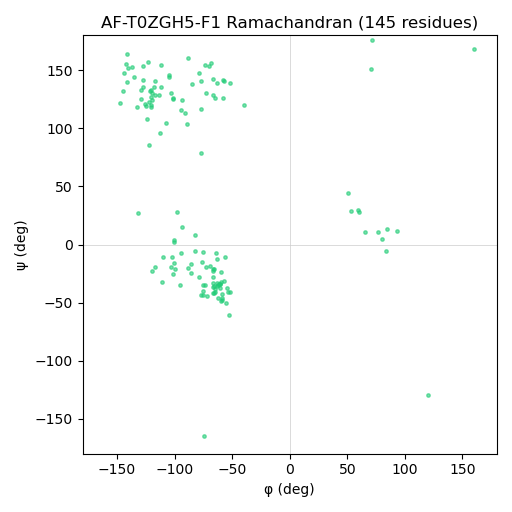5 N N . ALA A 1 134 ? -4.506 -1.961 13.098 1.00 84.25 134 ALA A N 1
ATOM 1036 C CA . ALA A 1 134 ? -5.693 -2.675 12.645 1.00 84.25 134 ALA A CA 1
ATOM 1037 C C . ALA A 1 134 ? -5.517 -3.396 11.292 1.00 84.25 134 ALA A C 1
ATOM 1039 O O . ALA A 1 134 ? -6.434 -4.122 10.881 1.00 84.25 134 ALA A O 1
ATOM 1040 N N . ILE A 1 135 ? -4.380 -3.217 10.605 1.00 81.50 135 ILE A N 1
ATOM 1041 C CA . ILE A 1 135 ? -4.034 -3.961 9.388 1.00 81.50 135 ILE A CA 1
ATOM 1042 C C . ILE A 1 135 ? -3.579 -5.349 9.817 1.00 81.50 135 ILE A C 1
ATOM 1044 O O . ILE A 1 135 ? -2.588 -5.518 10.522 1.00 81.50 135 ILE A O 1
ATOM 1048 N N . THR A 1 136 ? -4.327 -6.366 9.401 1.00 75.25 136 THR A N 1
ATOM 1049 C CA . THR A 1 136 ? -4.017 -7.762 9.725 1.00 75.25 136 THR A CA 1
ATOM 1050 C C . THR A 1 136 ? -3.622 -8.482 8.445 1.00 75.25 136 THR A C 1
ATOM 1052 O O . THR A 1 136 ? -4.527 -8.927 7.742 1.00 75.25 136 THR A O 1
ATOM 1055 N N . PRO A 1 137 ? -2.325 -8.611 8.118 1.00 76.69 137 PRO A N 1
ATOM 1056 C CA . PRO A 1 137 ? -1.852 -9.407 6.988 1.00 76.69 137 PRO A CA 1
ATOM 1057 C C . PRO A 1 137 ? -2.621 -10.721 6.819 1.00 76.69 137 PRO A C 1
ATOM 1059 O O . PRO A 1 137 ? -2.683 -11.528 7.743 1.00 76.69 137 PRO A O 1
ATOM 1062 N N . GLY A 1 138 ? -3.254 -10.904 5.664 1.00 78.38 138 GLY A N 1
ATOM 1063 C CA . GLY A 1 138 ? -3.994 -12.115 5.320 1.00 78.38 138 GLY A CA 1
ATOM 1064 C C . GLY A 1 138 ? -3.202 -13.071 4.430 1.00 78.38 138 GLY A C 1
ATOM 1065 O O . GLY A 1 138 ? -3.519 -14.259 4.392 1.00 78.38 138 GLY A O 1
ATOM 1066 N N . LEU A 1 139 ? -2.176 -12.575 3.728 1.00 81.00 139 LEU A N 1
ATOM 1067 C CA . LEU A 1 139 ? -1.289 -13.389 2.899 1.00 81.00 139 LEU A CA 1
ATOM 1068 C C . LEU A 1 139 ? 0.041 -13.659 3.625 1.00 81.00 139 LEU A C 1
ATOM 1070 O O . LEU A 1 139 ? 0.757 -12.735 4.027 1.00 81.00 139 LEU A O 1
ATOM 1074 N N . GLU A 1 140 ? 0.380 -14.944 3.750 1.00 76.31 140 GLU A N 1
ATOM 1075 C CA . GLU A 1 140 ? 1.627 -15.458 4.338 1.00 76.31 140 GLU A CA 1
ATOM 1076 C C . GLU A 1 140 ? 2.790 -15.315 3.345 1.00 76.31 140 GLU A C 1
ATOM 1078 O O . GLU A 1 140 ? 3.171 -16.251 2.639 1.00 76.31 140 GLU A O 1
ATOM 1083 N N . THR A 1 141 ? 3.331 -14.104 3.241 1.00 74.94 141 THR A N 1
ATOM 1084 C CA . THR A 1 141 ? 4.388 -13.763 2.284 1.00 74.94 141 THR A CA 1
ATOM 1085 C C . THR A 1 141 ? 5.385 -12.768 2.880 1.00 74.94 141 THR A C 1
ATOM 1087 O O . THR A 1 141 ? 5.031 -11.909 3.688 1.00 74.94 141 THR A O 1
ATOM 1090 N N . THR A 1 142 ? 6.650 -12.888 2.459 1.00 71.69 142 THR A N 1
ATOM 1091 C CA . THR A 1 142 ? 7.755 -11.991 2.843 1.00 71.69 142 THR A CA 1
ATOM 1092 C C . THR A 1 142 ? 7.716 -10.644 2.124 1.00 71.69 142 THR A C 1
ATOM 1094 O O . THR A 1 142 ? 8.410 -9.715 2.529 1.00 71.69 142 THR A O 1
ATOM 1097 N N . HIS A 1 143 ? 6.923 -10.547 1.056 1.00 68.88 143 HIS A N 1
ATOM 1098 C CA . HIS A 1 143 ? 6.760 -9.367 0.217 1.00 68.88 143 HIS A CA 1
ATOM 1099 C C . HIS A 1 143 ? 5.292 -9.148 -0.131 1.00 68.88 143 HIS A C 1
ATOM 1101 O O . HIS A 1 143 ? 4.498 -10.084 -0.158 1.00 68.88 143 HIS A O 1
ATOM 1107 N N . GLY A 1 144 ? 4.920 -7.905 -0.388 1.00 68.88 144 GLY A N 1
ATOM 1108 C CA . GLY A 1 144 ? 3.555 -7.595 -0.778 1.00 68.88 144 GLY A CA 1
ATOM 1109 C C . GLY A 1 144 ? 3.225 -6.140 -0.555 1.00 68.88 144 GLY A C 1
ATOM 1110 O O . GLY A 1 144 ? 3.982 -5.411 0.098 1.00 68.88 144 GLY A O 1
ATOM 1111 N N . LEU A 1 145 ? 2.098 -5.733 -1.111 1.00 77.81 145 LEU A N 1
ATOM 1112 C CA . LEU A 1 145 ? 1.533 -4.405 -0.958 1.00 77.81 145 LEU A CA 1
ATOM 1113 C C . LEU A 1 145 ? 0.170 -4.524 -0.285 1.00 77.81 145 LEU A C 1
ATOM 1115 O O . LEU A 1 145 ? -0.617 -5.384 -0.667 1.00 77.81 145 LEU A O 1
ATOM 1119 N N . ILE A 1 146 ? -0.096 -3.656 0.689 1.00 79.31 146 ILE A N 1
ATOM 1120 C CA . ILE A 1 146 ? -1.430 -3.426 1.245 1.00 79.31 146 ILE A CA 1
ATOM 1121 C C . ILE A 1 146 ? -1.772 -1.951 1.030 1.00 79.31 146 ILE A C 1
ATOM 1123 O O . ILE A 1 146 ? -0.958 -1.096 1.382 1.00 79.31 146 ILE A O 1
ATOM 1127 N N . ILE A 1 147 ? -2.922 -1.652 0.425 1.00 76.12 147 ILE A N 1
ATOM 1128 C CA . ILE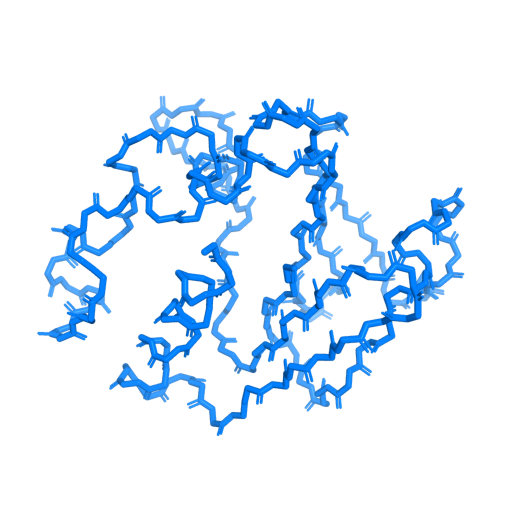 A 1 147 ? -3.446 -0.286 0.216 1.00 76.12 147 ILE A CA 1
ATOM 1129 C C . ILE A 1 147 ? -4.887 -0.201 0.712 1.00 76.12 147 ILE A C 1
ATOM 1131 O O . ILE A 1 147 ? -5.644 -1.171 0.465 1.00 76.12 147 ILE A O 1
#

pLDDT: mean 84.47, std 13.12, range [42.47, 96.38]

Nearest PDB structures (foldseek):
  4prx-assembly1_A-2  TM=9.260E-01  e=4.210E-16  Escherichia coli
  4prv-assembly1_A-2  TM=9.403E-01  e=7.926E-16  Escherichia coli
  1ei1-assembly1_B  TM=9.372E-01  e=5.423E-16  Escherichia coli
  6j90-assembly1_A  TM=9.369E-01  e=3.188E-15  Salmonella enterica subsp. enterica serovar Typhi
  1s16-assembly1_A  TM=9.241E-01  e=8.233E-15  Escherichia coli

Sequence (147 aa):
MVYEVIDNSIDESVAGFCKNILIRIRKDNSIEIEDDGRGIPVEKHPKYNRPALEIVLTELHSGAKFDKKVYKVTGGLHGVGVHVVNALSSLLIAVVKRPDGFHYEKFEQGVPKGGLKHVNPEDCGKTGDEHVDAITPGLETTHGLII

Foldseek 3Di:
DVVLVVQVLVQQVVLVFWDDWDWDQDPVRDIKIKTQGQFFFQDQDPVPRAGRVLCLQQPWQSDPLVVCVRGVDGPDDGSCRNNVVLLPAQKDKKWWAAQQGIKIWMGGNSHTDPGIDGDGNVCALPPPDVVRSPDDDPDPHRTMIMD